Protein AF-A0A439SHM4-F1 (afdb_monomer_lite)

Structure (mmCIF, N/CA/C/O backbone):
data_AF-A0A439SHM4-F1
#
_entry.id   AF-A0A439SHM4-F1
#
loop_
_atom_site.group_PDB
_atom_site.id
_atom_site.type_symbol
_atom_site.label_atom_id
_atom_site.label_alt_id
_atom_site.label_comp_id
_atom_site.label_asym_id
_atom_site.label_entity_id
_atom_site.label_seq_id
_atom_site.pdbx_PDB_ins_code
_atom_site.Cartn_x
_atom_site.Cartn_y
_atom_site.Cartn_z
_atom_site.occupancy
_atom_site.B_iso_or_equiv
_atom_site.auth_seq_id
_atom_site.auth_comp_id
_atom_site.auth_asym_id
_atom_site.auth_atom_id
_atom_site.pdbx_PDB_model_num
ATOM 1 N N . MET A 1 1 ? 26.792 0.947 -48.846 1.00 44.12 1 MET A N 1
ATOM 2 C CA . MET A 1 1 ? 26.749 1.851 -47.678 1.00 44.12 1 MET A CA 1
ATOM 3 C C . MET A 1 1 ? 25.818 1.225 -46.656 1.00 44.12 1 MET A C 1
ATOM 5 O O . MET A 1 1 ? 24.611 1.336 -46.800 1.00 44.12 1 MET A O 1
ATOM 9 N N . SER A 1 2 ? 26.373 0.448 -45.722 1.00 41.44 2 SER A N 1
ATOM 10 C CA . SER A 1 2 ? 25.584 -0.212 -44.679 1.00 41.44 2 SER A CA 1
ATOM 11 C C . SER A 1 2 ? 25.346 0.798 -43.562 1.00 41.44 2 SER A C 1
ATOM 13 O O . SER A 1 2 ? 26.306 1.283 -42.965 1.00 41.44 2 SER A O 1
ATOM 15 N N . ALA A 1 3 ? 24.089 1.175 -43.340 1.00 49.94 3 ALA A N 1
ATOM 16 C CA . ALA A 1 3 ? 23.712 2.015 -42.217 1.00 49.94 3 ALA A CA 1
ATOM 17 C C . ALA A 1 3 ? 23.819 1.175 -40.942 1.00 49.94 3 ALA A C 1
ATOM 19 O O . ALA A 1 3 ? 22.955 0.355 -40.643 1.00 49.94 3 ALA A O 1
ATOM 20 N N . THR A 1 4 ? 24.905 1.362 -40.200 1.00 50.16 4 THR A N 1
ATOM 21 C CA . THR A 1 4 ? 25.053 0.832 -38.847 1.00 50.16 4 THR A CA 1
ATOM 22 C C . THR A 1 4 ? 24.069 1.582 -37.949 1.00 50.16 4 THR A C 1
ATOM 24 O O . THR A 1 4 ? 24.386 2.643 -37.413 1.00 50.16 4 THR A O 1
ATOM 27 N N . SER A 1 5 ? 22.836 1.084 -37.818 1.00 55.09 5 SER A N 1
ATOM 28 C CA . SER A 1 5 ? 21.914 1.583 -36.800 1.00 55.09 5 SER A CA 1
ATOM 29 C C . SER A 1 5 ? 22.498 1.231 -35.434 1.00 55.09 5 SER A C 1
ATOM 31 O O . SER A 1 5 ? 22.559 0.059 -35.062 1.00 55.09 5 SER A O 1
ATOM 33 N N . SER A 1 6 ? 22.963 2.242 -34.706 1.00 54.47 6 SER A N 1
ATOM 34 C CA . SER A 1 6 ? 23.377 2.114 -33.312 1.00 54.47 6 SER A CA 1
ATOM 35 C C . SER A 1 6 ? 22.202 1.567 -32.497 1.00 54.47 6 SER A C 1
ATOM 37 O O . SER A 1 6 ? 21.213 2.271 -32.281 1.00 54.47 6 SER A O 1
ATOM 39 N N . GLN A 1 7 ? 22.273 0.298 -32.084 1.00 58.78 7 GLN A N 1
ATOM 40 C CA . GLN A 1 7 ? 21.374 -0.226 -31.063 1.00 58.78 7 GLN A CA 1
ATOM 41 C C . GLN A 1 7 ? 21.678 0.520 -29.761 1.00 58.78 7 GLN A C 1
ATOM 43 O O . GLN A 1 7 ? 22.686 0.268 -29.103 1.00 58.78 7 GLN A O 1
ATOM 48 N N . LYS A 1 8 ? 20.807 1.460 -29.386 1.00 64.12 8 LYS A N 1
ATOM 49 C CA . LYS A 1 8 ? 20.754 1.974 -28.015 1.00 64.12 8 LYS A CA 1
ATOM 50 C C . LYS A 1 8 ? 20.432 0.779 -27.115 1.00 64.12 8 LYS A C 1
ATOM 52 O O . LYS A 1 8 ? 19.335 0.238 -27.210 1.00 64.12 8 LYS A O 1
ATOM 57 N N . GLY A 1 9 ? 21.401 0.342 -26.310 1.00 73.88 9 GLY A N 1
ATOM 58 C CA . GLY A 1 9 ? 21.221 -0.771 -25.378 1.00 73.88 9 GLY A CA 1
ATOM 59 C C . GLY A 1 9 ? 20.036 -0.524 -24.444 1.00 73.88 9 GLY A C 1
ATOM 60 O O . GLY A 1 9 ? 19.807 0.611 -24.018 1.00 73.88 9 GLY A O 1
ATOM 61 N N . ASP A 1 10 ? 19.272 -1.578 -24.161 1.00 86.12 10 ASP A N 1
ATOM 62 C CA . ASP A 1 10 ? 18.040 -1.467 -23.387 1.00 86.12 10 ASP A CA 1
ATOM 63 C C . ASP A 1 10 ? 18.306 -0.994 -21.953 1.00 86.12 10 ASP A C 1
ATOM 65 O O . ASP A 1 10 ? 19.144 -1.550 -21.228 1.00 86.12 10 ASP A O 1
ATOM 69 N N . THR A 1 11 ? 17.585 0.044 -21.520 1.00 95.94 11 THR A N 1
ATOM 70 C CA . THR A 1 11 ? 17.738 0.559 -20.155 1.00 95.94 11 THR A CA 1
ATOM 71 C C . THR A 1 11 ? 17.224 -0.471 -19.151 1.00 95.94 11 THR A C 1
ATOM 73 O O . THR A 1 11 ? 16.388 -1.318 -19.466 1.00 95.94 11 THR A O 1
ATOM 76 N N . HIS A 1 12 ? 17.723 -0.414 -17.916 1.00 95.88 12 HIS A N 1
ATOM 77 C CA . HIS A 1 12 ? 17.178 -1.242 -16.836 1.00 95.88 12 HIS A CA 1
ATOM 78 C C . HIS A 1 12 ? 15.693 -0.941 -16.599 1.00 95.88 12 HIS A C 1
ATOM 80 O O . HIS A 1 12 ? 14.894 -1.864 -16.546 1.00 95.88 12 HIS A O 1
ATOM 86 N N . MET A 1 13 ? 15.310 0.340 -16.616 1.00 96.25 13 MET A N 1
ATOM 87 C CA . MET A 1 13 ? 13.913 0.763 -16.482 1.00 96.25 13 MET A CA 1
ATOM 88 C C . MET A 1 13 ? 13.001 0.153 -17.556 1.00 96.25 13 MET A C 1
ATOM 90 O O . MET A 1 13 ? 11.890 -0.261 -17.248 1.00 96.25 13 MET A O 1
ATOM 94 N N . ARG A 1 14 ? 13.448 0.096 -18.819 1.00 96.38 14 ARG A N 1
ATOM 95 C CA . ARG A 1 14 ? 12.646 -0.505 -19.890 1.00 96.38 14 ARG A CA 1
ATOM 96 C C . ARG A 1 14 ? 12.456 -2.003 -19.667 1.00 96.38 14 ARG A C 1
ATOM 98 O O . ARG A 1 14 ? 11.324 -2.466 -19.743 1.00 96.38 14 ARG A O 1
ATOM 105 N N . ARG A 1 15 ? 13.529 -2.719 -19.321 1.00 96.88 15 ARG A N 1
ATOM 106 C CA . ARG A 1 15 ? 13.459 -4.148 -18.980 1.00 96.88 15 ARG A CA 1
ATOM 107 C C . ARG A 1 15 ? 12.500 -4.407 -17.814 1.00 96.88 15 ARG A C 1
ATOM 109 O O . ARG A 1 15 ? 11.608 -5.231 -17.944 1.00 96.88 15 ARG A O 1
ATOM 116 N N . GLU A 1 16 ? 12.604 -3.636 -16.733 1.00 97.19 16 GLU A N 1
ATOM 117 C CA . GLU A 1 16 ? 11.715 -3.748 -15.565 1.00 97.19 16 GLU A CA 1
ATOM 118 C C . GLU A 1 16 ? 10.236 -3.487 -15.908 1.00 97.19 16 GLU A C 1
ATOM 120 O O . GLU A 1 16 ? 9.351 -4.159 -15.384 1.00 97.19 16 GLU A O 1
ATOM 125 N N . ILE A 1 17 ? 9.945 -2.533 -16.802 1.00 96.94 17 ILE A N 1
ATOM 126 C CA . ILE A 1 17 ? 8.573 -2.263 -17.266 1.00 96.94 17 ILE A CA 1
ATOM 127 C C . ILE A 1 17 ? 8.037 -3.424 -18.108 1.00 96.94 17 ILE A C 1
ATOM 129 O O . ILE A 1 17 ? 6.883 -3.821 -17.946 1.00 96.94 17 ILE A O 1
ATOM 133 N N . GLU A 1 18 ? 8.860 -3.966 -19.004 1.00 97.81 18 GLU A N 1
ATOM 134 C CA . GLU A 1 18 ? 8.482 -5.092 -19.864 1.00 97.81 18 GLU A CA 1
ATOM 135 C C . GLU A 1 18 ? 8.227 -6.380 -19.053 1.00 97.81 18 GLU A C 1
ATOM 137 O O . GLU A 1 18 ? 7.423 -7.208 -19.474 1.00 97.81 18 GLU A O 1
ATOM 142 N N . GLU A 1 19 ? 8.804 -6.511 -17.852 1.00 98.25 19 GLU A N 1
ATOM 143 C CA . GLU A 1 19 ? 8.572 -7.630 -16.922 1.00 98.25 19 GLU A CA 1
ATOM 144 C C . GLU A 1 19 ? 7.238 -7.558 -16.145 1.00 98.25 19 GLU A C 1
ATOM 146 O O . GLU A 1 19 ? 6.808 -8.567 -15.571 1.00 98.25 19 GLU A O 1
ATOM 151 N N . ILE A 1 20 ? 6.554 -6.404 -16.111 1.00 98.31 20 ILE A N 1
ATOM 152 C CA . ILE A 1 20 ? 5.334 -6.194 -15.301 1.00 98.31 20 ILE A CA 1
ATOM 153 C C . ILE A 1 20 ? 4.247 -7.255 -15.554 1.00 98.31 20 ILE A C 1
ATOM 155 O O . ILE A 1 20 ? 3.694 -7.755 -14.567 1.00 98.31 20 ILE A O 1
ATOM 159 N N . PRO A 1 21 ? 3.907 -7.636 -16.803 1.00 98.50 21 PRO A N 1
ATOM 160 C CA . PRO A 1 21 ? 2.847 -8.613 -17.048 1.00 98.50 21 PRO A CA 1
ATOM 161 C C . PRO A 1 21 ? 3.153 -9.975 -16.420 1.00 98.50 21 PRO A C 1
ATOM 163 O O . PRO A 1 21 ? 2.302 -10.545 -15.738 1.00 98.50 21 PRO A O 1
ATOM 166 N N . GLU A 1 22 ? 4.382 -10.470 -16.579 1.00 98.56 22 GLU A N 1
ATOM 167 C CA . GLU A 1 22 ? 4.789 -11.757 -16.016 1.00 98.56 22 GLU A CA 1
ATOM 168 C C . GLU A 1 22 ? 4.887 -11.706 -14.490 1.00 98.56 22 GLU A C 1
ATOM 170 O O . GLU A 1 22 ? 4.452 -12.634 -13.810 1.00 98.56 22 GLU A O 1
ATOM 175 N N . ALA A 1 23 ? 5.424 -10.618 -13.928 1.00 97.88 23 ALA A N 1
ATOM 176 C CA . ALA A 1 23 ? 5.467 -10.421 -12.481 1.00 97.88 23 ALA A CA 1
ATOM 177 C C . ALA A 1 23 ? 4.058 -10.386 -11.870 1.00 97.88 23 ALA A C 1
ATOM 179 O O . ALA A 1 23 ? 3.821 -10.995 -10.825 1.00 97.88 23 ALA A O 1
ATOM 180 N N . THR A 1 24 ? 3.117 -9.729 -12.550 1.00 97.25 24 THR A N 1
ATOM 181 C CA . THR A 1 24 ? 1.712 -9.660 -12.135 1.00 97.25 24 THR A CA 1
ATOM 182 C C . THR A 1 24 ? 1.048 -11.033 -12.196 1.00 97.25 24 THR A C 1
ATOM 184 O O . THR A 1 24 ? 0.406 -11.431 -11.228 1.00 97.25 24 THR A O 1
ATOM 187 N N . ALA A 1 25 ? 1.242 -11.786 -13.284 1.00 97.62 25 ALA A N 1
ATOM 188 C CA . ALA A 1 25 ? 0.719 -13.146 -13.410 1.00 97.62 25 ALA A CA 1
ATOM 189 C C . ALA A 1 25 ? 1.250 -14.052 -12.289 1.00 97.62 25 ALA A C 1
ATOM 191 O O . ALA A 1 25 ? 0.464 -14.644 -11.556 1.00 97.62 25 ALA A O 1
ATOM 192 N N . ARG A 1 26 ? 2.572 -14.055 -12.056 1.00 97.44 26 ARG A N 1
ATOM 193 C CA . ARG A 1 26 ? 3.190 -14.821 -10.959 1.00 97.44 26 ARG A CA 1
ATOM 194 C C . ARG A 1 26 ? 2.599 -14.470 -9.593 1.00 97.44 26 ARG A C 1
ATOM 196 O O . ARG A 1 26 ? 2.366 -15.368 -8.785 1.00 97.44 26 ARG A O 1
ATOM 203 N N . LEU A 1 27 ? 2.364 -13.183 -9.324 1.00 96.38 27 LEU A N 1
ATOM 204 C CA . LEU A 1 27 ? 1.747 -12.742 -8.074 1.00 96.38 27 LEU A CA 1
ATOM 205 C C . LEU A 1 27 ? 0.322 -13.290 -7.937 1.00 96.38 27 LEU A C 1
ATOM 207 O O . LEU A 1 27 ? -0.008 -13.845 -6.890 1.00 96.38 27 LEU A O 1
ATOM 211 N N . LEU A 1 28 ? -0.510 -13.138 -8.968 1.00 95.19 28 LEU A N 1
ATOM 212 C CA . LEU A 1 28 ? -1.913 -13.556 -8.934 1.00 95.19 28 LEU A CA 1
ATOM 213 C C . LEU A 1 28 ? -2.052 -15.080 -8.837 1.00 95.19 28 LEU A C 1
ATOM 215 O O . LEU A 1 28 ? -2.802 -15.564 -7.988 1.00 95.19 28 LEU A O 1
ATOM 219 N N . ASP A 1 29 ? -1.273 -15.822 -9.623 1.00 96.25 29 ASP A N 1
ATOM 220 C CA . ASP A 1 29 ? -1.291 -17.287 -9.644 1.00 96.25 29 ASP A CA 1
ATOM 221 C C . ASP A 1 29 ? -0.772 -17.878 -8.324 1.00 96.25 29 ASP A C 1
ATOM 223 O O . ASP A 1 29 ? -1.288 -18.882 -7.832 1.00 96.25 29 ASP A O 1
ATOM 227 N N . GLY A 1 30 ? 0.239 -17.243 -7.719 1.00 97.19 30 GLY A N 1
ATOM 228 C CA . GLY A 1 30 ? 0.892 -17.736 -6.505 1.00 97.19 30 GLY A CA 1
ATOM 229 C C . GLY A 1 30 ? 0.246 -17.304 -5.187 1.00 97.19 30 GLY A C 1
ATOM 230 O O . GLY A 1 30 ? 0.515 -17.920 -4.155 1.00 97.19 30 GLY A O 1
ATOM 231 N N . SER A 1 31 ? -0.592 -16.260 -5.181 1.00 96.88 31 SER A N 1
ATOM 232 C CA . SER A 1 31 ? -1.021 -15.611 -3.927 1.00 96.88 31 SER A CA 1
ATOM 233 C C . SER A 1 31 ? -2.484 -15.840 -3.547 1.00 96.88 31 SER A C 1
ATOM 235 O O . SER A 1 31 ? -2.917 -15.350 -2.506 1.00 96.88 31 SER A O 1
ATOM 237 N N . ALA A 1 32 ? -3.260 -16.590 -4.335 1.00 94.38 32 ALA A N 1
ATOM 238 C CA . ALA A 1 32 ? -4.698 -16.759 -4.099 1.00 94.38 32 ALA A CA 1
ATOM 239 C C . ALA A 1 32 ? -5.026 -17.251 -2.675 1.00 94.38 32 ALA A C 1
ATOM 241 O O . ALA A 1 32 ? -5.897 -16.690 -2.006 1.00 94.38 32 ALA A O 1
ATOM 242 N N . ALA A 1 33 ? -4.294 -18.256 -2.181 1.00 96.19 33 ALA A N 1
ATOM 243 C CA . ALA A 1 33 ? -4.513 -18.813 -0.847 1.00 96.19 33 ALA A CA 1
ATOM 244 C C . ALA A 1 33 ? -4.216 -17.793 0.267 1.00 96.19 33 ALA A C 1
ATOM 246 O O . ALA A 1 33 ? -5.048 -17.582 1.148 1.00 96.19 33 ALA A O 1
ATOM 247 N N . VAL A 1 34 ? -3.064 -17.113 0.205 1.00 97.25 34 VAL A N 1
ATOM 248 C CA . VAL A 1 34 ? -2.668 -16.137 1.235 1.00 97.25 34 VAL A CA 1
ATOM 249 C C . VAL A 1 34 ? -3.554 -14.888 1.217 1.00 97.25 34 VAL A C 1
ATOM 251 O O . VAL A 1 34 ? -3.906 -14.376 2.277 1.00 97.25 34 VAL A O 1
ATOM 254 N N . LEU A 1 35 ? -3.980 -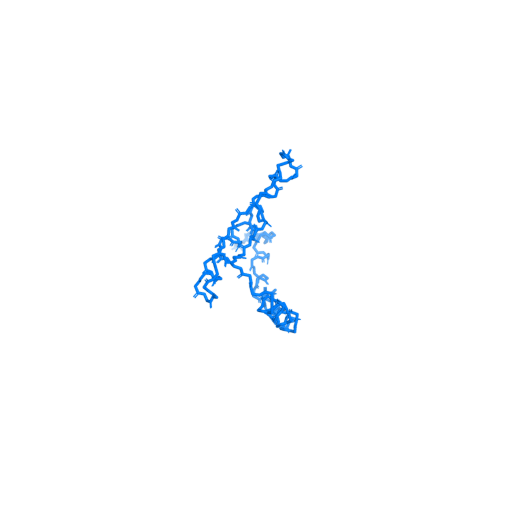14.425 0.038 1.00 95.50 35 LEU A N 1
ATOM 255 C CA . LEU A 1 35 ? -4.889 -13.282 -0.086 1.00 95.50 35 LEU A CA 1
ATOM 256 C C . LEU A 1 35 ? -6.296 -13.616 0.421 1.00 95.50 35 LEU A C 1
ATOM 258 O O . LEU A 1 35 ? -6.921 -12.783 1.077 1.00 95.50 35 LEU A O 1
ATOM 262 N N . THR A 1 36 ? -6.777 -14.837 0.172 1.00 96.25 36 THR A N 1
ATOM 263 C CA . THR A 1 36 ? -8.058 -15.316 0.717 1.00 96.25 36 THR A CA 1
ATOM 264 C C . THR A 1 36 ? -8.016 -15.358 2.242 1.00 96.25 36 THR A C 1
ATOM 266 O O . THR A 1 36 ? -8.940 -14.877 2.898 1.00 96.25 36 THR A O 1
ATOM 269 N N . GLU A 1 37 ? -6.922 -15.871 2.808 1.00 98.00 37 GLU A N 1
ATOM 270 C CA . GLU A 1 37 ? -6.726 -15.926 4.255 1.00 98.00 37 GLU A CA 1
ATOM 271 C C . GLU A 1 37 ? -6.681 -14.531 4.885 1.00 98.00 37 GLU A C 1
ATOM 273 O O . GLU A 1 37 ? -7.387 -14.261 5.857 1.00 98.00 37 GLU A O 1
ATOM 278 N N . ALA A 1 38 ? -5.916 -13.612 4.292 1.00 96.00 38 ALA A N 1
ATOM 279 C CA . ALA A 1 38 ? -5.854 -12.226 4.742 1.00 96.00 38 ALA A CA 1
ATOM 280 C C . ALA A 1 38 ? -7.234 -11.550 4.684 1.00 96.00 38 ALA A C 1
ATOM 282 O O . ALA A 1 38 ? -7.646 -10.890 5.638 1.00 96.00 38 ALA A O 1
ATOM 283 N N . GLY A 1 39 ? -7.983 -11.758 3.596 1.00 95.62 39 GLY A N 1
ATOM 284 C CA . GLY A 1 39 ? -9.342 -11.241 3.445 1.00 95.62 39 GLY A CA 1
ATOM 285 C C . GLY A 1 39 ? -10.307 -11.784 4.502 1.00 95.62 39 GLY A C 1
ATOM 286 O O . GLY A 1 39 ? -11.127 -11.025 5.025 1.00 95.62 39 GLY A O 1
ATOM 287 N N . ARG A 1 40 ? -10.195 -13.071 4.861 1.00 97.75 40 ARG A N 1
ATOM 288 C CA . ARG A 1 40 ? -10.966 -13.662 5.964 1.00 97.75 40 ARG A CA 1
ATOM 289 C C . ARG A 1 40 ? -10.609 -13.007 7.296 1.00 97.75 40 ARG A C 1
ATOM 291 O O . ARG A 1 40 ? -11.515 -12.539 7.978 1.00 97.75 40 ARG A O 1
ATOM 298 N N . GLY A 1 41 ? -9.321 -12.899 7.619 1.00 97.62 41 GLY A N 1
ATOM 299 C CA . GLY A 1 41 ? -8.870 -12.281 8.869 1.00 97.62 41 GLY A CA 1
ATOM 300 C C . GLY A 1 41 ? -9.313 -10.821 9.011 1.00 97.62 41 GLY A C 1
ATOM 301 O O . GLY A 1 41 ? -9.746 -10.407 10.084 1.00 97.62 41 GLY A O 1
ATOM 302 N N . ILE A 1 42 ? -9.286 -10.045 7.921 1.00 95.38 42 ILE A N 1
ATOM 303 C CA . ILE A 1 42 ? -9.802 -8.667 7.911 1.00 95.38 42 ILE A CA 1
ATOM 304 C C . ILE A 1 42 ? -11.309 -8.651 8.187 1.00 95.38 42 ILE A C 1
ATOM 306 O O . ILE A 1 42 ? -11.769 -7.855 9.000 1.00 95.38 42 ILE A O 1
ATOM 310 N N . ARG A 1 43 ? -12.079 -9.540 7.547 1.00 95.56 43 ARG A N 1
ATOM 311 C CA . ARG A 1 43 ? -13.534 -9.618 7.738 1.00 95.56 43 ARG A CA 1
ATOM 312 C C . ARG A 1 43 ? -13.910 -10.022 9.161 1.00 95.56 43 ARG A C 1
ATOM 314 O O . ARG A 1 43 ? -14.806 -9.421 9.736 1.00 95.56 43 ARG A O 1
ATOM 321 N N . GLU A 1 44 ? -13.229 -11.015 9.726 1.00 97.88 44 GLU A N 1
ATOM 322 C CA . GLU A 1 44 ? -13.450 -11.472 11.105 1.00 97.88 44 GLU A CA 1
ATOM 323 C C . GLU A 1 44 ? -13.100 -10.394 12.133 1.00 97.88 44 GLU A C 1
ATOM 325 O O . GLU A 1 44 ? -13.731 -10.310 13.185 1.00 97.88 44 GLU A O 1
ATOM 330 N N . ARG A 1 45 ? -12.106 -9.548 11.831 1.00 97.31 45 ARG A N 1
ATOM 331 C CA . ARG A 1 45 ? -11.705 -8.448 12.711 1.00 97.31 45 ARG A CA 1
ATOM 332 C C . ARG A 1 45 ? -12.711 -7.295 12.743 1.00 97.31 45 ARG A C 1
ATOM 334 O O . ARG A 1 45 ? -12.679 -6.543 13.722 1.00 97.31 45 ARG A O 1
ATOM 341 N N . ASP A 1 46 ? -13.522 -7.163 11.692 1.00 96.19 46 ASP A N 1
ATOM 342 C CA . ASP A 1 46 ? -14.512 -6.102 11.463 1.00 96.19 46 ASP A CA 1
ATOM 343 C C . ASP A 1 46 ? -13.972 -4.690 11.783 1.00 96.19 46 ASP A C 1
ATOM 345 O O . ASP A 1 46 ? -14.397 -4.037 12.741 1.00 96.19 46 ASP A O 1
ATOM 349 N N . PRO A 1 47 ? -12.929 -4.226 11.065 1.00 96.44 47 PRO A N 1
ATOM 350 C CA . PRO A 1 47 ? -12.301 -2.948 11.362 1.00 96.44 47 PRO A CA 1
ATOM 351 C C . PRO A 1 47 ? -13.198 -1.777 10.950 1.00 96.44 47 PRO A C 1
ATOM 353 O O . PRO A 1 47 ? -13.828 -1.796 9.900 1.00 96.44 47 PRO A O 1
ATOM 356 N N . GLN A 1 48 ? -13.165 -0.694 11.729 1.00 95.31 48 GLN A N 1
ATOM 357 C CA . GLN A 1 48 ? -13.889 0.538 11.387 1.00 95.31 48 GLN A CA 1
ATOM 358 C C . GLN A 1 48 ? -13.223 1.330 10.247 1.00 95.31 48 GLN A C 1
ATOM 360 O O . GLN A 1 48 ? -13.878 2.127 9.579 1.00 95.31 48 GLN A O 1
ATOM 365 N N . PHE A 1 49 ? -11.917 1.144 10.041 1.00 95.88 49 PHE A N 1
ATOM 366 C CA . PHE A 1 49 ? -11.122 1.793 8.999 1.00 95.88 49 PHE A CA 1
ATOM 367 C C . PHE A 1 49 ? -9.818 1.021 8.760 1.00 95.88 49 PHE A C 1
ATOM 369 O O . PHE A 1 49 ? -9.422 0.171 9.561 1.00 95.88 49 PHE A O 1
ATOM 376 N N . VAL A 1 50 ? -9.127 1.346 7.668 1.00 96.81 50 VAL A N 1
ATOM 377 C CA . VAL A 1 50 ? -7.793 0.826 7.339 1.00 96.81 50 VAL A CA 1
ATOM 378 C C . VAL A 1 50 ? -6.772 1.960 7.398 1.00 96.81 50 VAL A C 1
ATOM 380 O O . VAL A 1 50 ? -7.062 3.101 7.038 1.00 96.81 50 VAL A O 1
ATOM 383 N N . VAL A 1 51 ? -5.552 1.648 7.835 1.00 96.31 51 VAL A N 1
ATOM 384 C CA . VAL A 1 51 ? -4.414 2.570 7.764 1.00 96.31 51 VAL A CA 1
ATOM 385 C C . VAL A 1 51 ? -3.338 1.972 6.873 1.00 96.31 51 VAL A C 1
ATOM 387 O O . VAL A 1 51 ? -2.901 0.846 7.101 1.00 96.31 51 VAL A O 1
ATOM 390 N N . THR A 1 52 ? -2.879 2.734 5.885 1.00 97.38 52 THR A N 1
ATOM 391 C CA . THR A 1 52 ? -1.695 2.397 5.090 1.00 97.38 52 THR A CA 1
ATOM 392 C C . THR A 1 52 ? -0.476 3.147 5.610 1.00 97.38 52 THR A C 1
ATOM 394 O O . THR A 1 52 ? -0.569 4.320 5.970 1.00 97.38 52 THR A O 1
ATOM 397 N N . VAL A 1 53 ? 0.685 2.485 5.617 1.00 96.88 53 VAL A N 1
ATOM 398 C CA . VAL A 1 53 ? 1.965 3.089 6.013 1.00 96.88 53 VAL A CA 1
ATOM 399 C C . VAL A 1 53 ? 2.985 2.878 4.902 1.00 96.88 53 VAL A C 1
ATOM 401 O O . VAL A 1 53 ? 3.439 1.757 4.681 1.00 96.88 53 VAL A O 1
ATOM 404 N N . ALA A 1 54 ? 3.337 3.944 4.184 1.00 96.62 54 ALA A N 1
ATOM 405 C CA . ALA A 1 54 ? 4.205 3.867 3.009 1.00 96.62 54 ALA A CA 1
ATOM 406 C C . ALA A 1 54 ? 4.973 5.179 2.757 1.00 96.62 54 ALA A C 1
ATOM 408 O O . ALA A 1 54 ? 4.701 6.209 3.368 1.00 96.62 54 ALA A O 1
ATOM 409 N N . ARG A 1 55 ? 5.974 5.145 1.864 1.00 96.81 55 ARG A N 1
ATOM 410 C CA . ARG A 1 55 ? 6.695 6.336 1.373 1.00 96.81 55 ARG A CA 1
ATOM 411 C C . ARG A 1 55 ? 7.050 6.191 -0.105 1.00 96.81 55 ARG A C 1
ATOM 413 O O . ARG A 1 55 ? 7.298 5.082 -0.572 1.00 96.81 55 ARG A O 1
ATOM 420 N N . GLY A 1 56 ? 7.170 7.311 -0.817 1.00 94.88 56 GLY A N 1
ATOM 421 C CA . GLY A 1 56 ? 7.604 7.318 -2.219 1.00 94.88 56 GLY A CA 1
ATOM 422 C C . GLY A 1 56 ? 6.636 6.563 -3.136 1.00 94.88 56 GLY A C 1
ATOM 423 O O . GLY A 1 56 ? 5.425 6.675 -2.978 1.00 94.88 56 GLY A O 1
ATOM 424 N N . SER A 1 57 ? 7.156 5.766 -4.075 1.00 96.19 57 SER A N 1
ATOM 425 C CA . SER A 1 57 ? 6.332 5.002 -5.027 1.00 96.19 57 SER A CA 1
ATOM 426 C C . SER A 1 57 ? 5.338 4.050 -4.350 1.00 96.19 57 SER A C 1
ATOM 428 O O . SER A 1 57 ? 4.227 3.877 -4.846 1.00 96.19 57 SER A O 1
ATOM 430 N N . SER A 1 58 ? 5.680 3.487 -3.189 1.00 97.25 58 SER A N 1
ATOM 431 C CA . SER A 1 58 ? 4.753 2.652 -2.418 1.00 97.25 58 SER A CA 1
ATOM 432 C C . SER A 1 58 ? 3.570 3.448 -1.861 1.00 97.25 58 SER A C 1
ATOM 434 O O . SER A 1 58 ? 2.482 2.900 -1.735 1.00 97.25 58 SER A O 1
ATOM 436 N N . ASP A 1 59 ? 3.751 4.735 -1.558 1.00 97.12 59 ASP A N 1
ATOM 437 C CA . ASP A 1 59 ? 2.659 5.596 -1.082 1.00 97.12 59 ASP A CA 1
ATOM 438 C C . ASP A 1 59 ? 1.714 6.000 -2.226 1.00 97.12 59 ASP A C 1
ATOM 440 O O . ASP A 1 59 ? 0.502 6.115 -2.042 1.00 97.12 59 ASP A O 1
ATOM 444 N N . HIS A 1 60 ? 2.229 6.083 -3.459 1.00 97.31 60 HIS A N 1
ATOM 445 C CA . HIS A 1 60 ? 1.371 6.183 -4.644 1.00 97.31 60 HIS A CA 1
ATOM 446 C C . HIS A 1 60 ? 0.509 4.922 -4.824 1.00 97.31 60 HIS A C 1
ATOM 448 O O . HIS A 1 60 ? -0.687 5.028 -5.096 1.00 97.31 60 HIS A O 1
ATOM 454 N N . ALA A 1 61 ? 1.075 3.729 -4.609 1.00 97.75 61 ALA A N 1
ATOM 455 C CA . ALA A 1 61 ? 0.304 2.484 -4.626 1.00 97.75 61 ALA A CA 1
ATOM 456 C C . ALA A 1 61 ? -0.726 2.423 -3.479 1.00 97.75 61 ALA A C 1
ATOM 458 O O . ALA A 1 61 ? -1.866 2.014 -3.697 1.00 97.75 61 ALA A O 1
ATOM 459 N N . ALA A 1 62 ? -0.366 2.890 -2.279 1.00 98.06 62 ALA A N 1
ATOM 460 C CA . ALA A 1 62 ? -1.291 2.999 -1.151 1.00 98.06 62 ALA A CA 1
ATOM 461 C C . ALA A 1 62 ? -2.450 3.967 -1.442 1.00 98.06 62 ALA A C 1
ATOM 463 O O . ALA A 1 62 ? -3.594 3.688 -1.090 1.00 98.06 62 ALA A O 1
ATOM 464 N N . THR A 1 63 ? -2.184 5.061 -2.159 1.00 98.00 63 THR A N 1
ATOM 465 C CA . THR A 1 63 ? -3.224 5.999 -2.606 1.00 98.00 63 THR A CA 1
ATOM 466 C C . THR A 1 63 ? -4.207 5.331 -3.565 1.00 98.00 63 THR A C 1
ATOM 468 O O . THR A 1 63 ? -5.413 5.497 -3.413 1.00 98.00 63 THR A O 1
ATOM 471 N N . PHE A 1 64 ? -3.72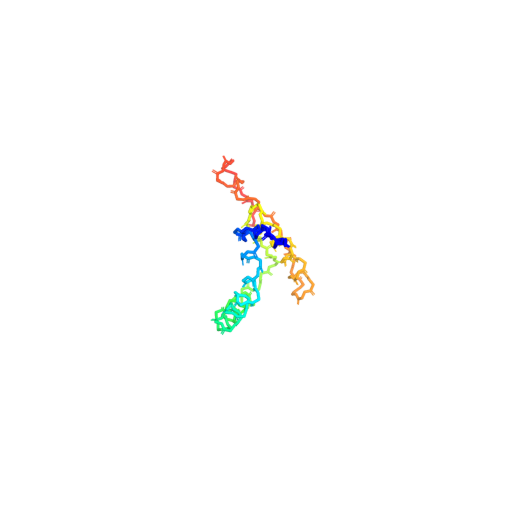8 4.522 -4.515 1.00 98.12 64 PHE A N 1
ATOM 472 C CA . PHE A 1 64 ? -4.618 3.702 -5.343 1.00 98.12 64 PHE A CA 1
ATOM 473 C C . PHE A 1 64 ? -5.439 2.722 -4.487 1.00 98.12 64 PHE A C 1
ATOM 475 O O . PHE A 1 64 ? -6.657 2.625 -4.645 1.00 98.12 64 PHE A O 1
ATOM 482 N N . MET A 1 65 ? -4.790 2.041 -3.537 1.00 97.50 65 MET A N 1
ATOM 483 C CA . MET A 1 65 ? -5.442 1.085 -2.640 1.00 97.50 65 MET A CA 1
ATOM 484 C C . MET A 1 65 ? -6.538 1.731 -1.784 1.00 97.50 65 MET A C 1
ATOM 486 O O . MET A 1 65 ? -7.579 1.109 -1.596 1.00 97.50 65 MET A O 1
ATOM 490 N N . LYS A 1 66 ? -6.356 2.977 -1.325 1.00 98.38 66 LYS A N 1
ATOM 491 C CA . LYS A 1 66 ? -7.396 3.753 -0.628 1.00 98.38 66 LYS A CA 1
ATOM 492 C C . LYS A 1 66 ? -8.694 3.779 -1.430 1.00 98.38 66 LYS A C 1
ATOM 494 O O . LYS A 1 66 ? -9.730 3.393 -0.902 1.00 98.38 66 LYS A O 1
ATOM 499 N N . TYR A 1 67 ? -8.631 4.173 -2.702 1.00 98.50 67 TYR A N 1
ATOM 500 C CA . TYR A 1 67 ? -9.825 4.230 -3.546 1.00 98.50 67 TYR A CA 1
ATOM 501 C C . TYR A 1 67 ? -10.423 2.847 -3.781 1.00 98.50 67 TYR A C 1
ATOM 503 O O . TYR A 1 67 ? -11.636 2.695 -3.688 1.00 98.50 67 TYR A O 1
ATOM 511 N N . ALA A 1 68 ? -9.593 1.836 -4.047 1.00 98.19 68 ALA A N 1
ATOM 512 C CA . ALA A 1 68 ? -10.081 0.474 -4.233 1.00 98.19 68 ALA A CA 1
ATOM 513 C C . ALA A 1 68 ? -10.854 -0.015 -2.996 1.00 98.19 68 ALA A C 1
ATOM 515 O O . ALA A 1 68 ? -11.995 -0.449 -3.119 1.00 98.19 68 ALA A O 1
ATOM 516 N N . VAL A 1 69 ? -10.277 0.129 -1.800 1.00 97.50 69 VAL A N 1
ATOM 517 C CA . VAL A 1 69 ? -10.893 -0.306 -0.538 1.00 97.50 69 VAL A CA 1
ATOM 518 C C . VAL A 1 69 ? -12.157 0.494 -0.219 1.00 97.50 69 VAL A C 1
ATOM 520 O O . VAL A 1 69 ? -13.181 -0.106 0.107 1.00 97.50 69 VAL A O 1
ATOM 523 N N . GLU A 1 70 ? -12.127 1.820 -0.356 1.00 98.00 70 GLU A N 1
ATOM 524 C CA . GLU A 1 70 ? -13.297 2.667 -0.094 1.00 98.00 70 GLU A CA 1
ATOM 525 C C . GLU A 1 70 ? -14.460 2.327 -1.035 1.00 98.00 70 GLU A C 1
ATOM 527 O O . GLU A 1 70 ? -15.602 2.236 -0.588 1.00 98.00 70 GLU A O 1
ATOM 532 N N . LEU A 1 71 ? -14.174 2.064 -2.314 1.00 98.44 71 LEU A N 1
ATOM 533 C CA . LEU A 1 71 ? -15.190 1.731 -3.314 1.00 98.44 71 LEU A CA 1
ATOM 534 C C . LEU A 1 71 ? -15.752 0.316 -3.151 1.00 98.44 71 LEU A C 1
ATOM 536 O O . LEU A 1 71 ? -16.953 0.120 -3.324 1.00 98.44 71 LEU A O 1
ATOM 540 N N . THR A 1 72 ? -14.909 -0.681 -2.865 1.00 97.31 72 THR A N 1
ATOM 541 C CA . THR A 1 72 ? -15.338 -2.090 -2.902 1.00 97.31 72 THR A CA 1
ATOM 542 C C . THR A 1 72 ? -15.685 -2.667 -1.538 1.00 97.31 72 THR A C 1
ATOM 544 O O . THR A 1 72 ? -16.463 -3.613 -1.462 1.00 97.31 72 THR A O 1
ATOM 547 N N . ALA A 1 73 ? -15.085 -2.147 -0.467 1.00 95.19 73 ALA A N 1
ATOM 548 C CA . ALA A 1 73 ? -15.287 -2.636 0.895 1.00 95.19 73 ALA A CA 1
ATOM 549 C C . ALA A 1 73 ? -16.012 -1.624 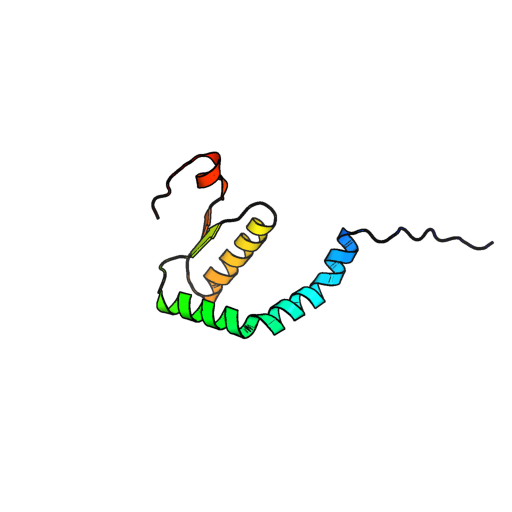1.796 1.00 95.19 73 ALA A C 1
ATOM 551 O O . ALA A 1 73 ? -16.415 -1.993 2.895 1.00 95.19 73 ALA A O 1
ATOM 552 N N . GLY A 1 74 ? -16.183 -0.370 1.358 1.00 96.31 74 GLY A N 1
ATOM 553 C CA . GLY A 1 74 ? -16.867 0.667 2.139 1.00 96.31 74 GLY A CA 1
ATOM 554 C C . GLY A 1 74 ? -16.110 1.103 3.398 1.00 96.31 74 GLY A C 1
ATOM 555 O O . GLY A 1 74 ? -16.695 1.738 4.273 1.00 96.31 74 GLY A O 1
ATOM 556 N N . LEU A 1 75 ? -14.823 0.761 3.506 1.00 97.06 75 LEU A N 1
ATOM 557 C CA . LEU A 1 75 ? -13.980 1.100 4.649 1.00 97.06 75 LEU A CA 1
ATOM 558 C C . LEU A 1 75 ? -13.177 2.360 4.353 1.00 97.06 75 LEU A C 1
ATOM 560 O O . LEU A 1 75 ? -12.453 2.411 3.361 1.00 97.06 75 LEU A O 1
ATOM 564 N N . ALA A 1 76 ? -13.261 3.350 5.242 1.00 97.44 76 ALA A N 1
ATOM 565 C CA . ALA A 1 76 ? -12.415 4.534 5.165 1.00 97.44 76 ALA A CA 1
ATOM 566 C C . ALA A 1 76 ? -10.931 4.144 5.259 1.00 97.44 76 ALA A C 1
ATOM 568 O O . ALA A 1 76 ? -10.565 3.287 6.069 1.00 97.44 76 ALA A O 1
ATOM 569 N N . VAL A 1 77 ? -10.072 4.798 4.468 1.00 98.06 77 VAL A N 1
ATOM 570 C CA . VAL A 1 77 ? -8.621 4.565 4.513 1.00 98.06 77 VAL A CA 1
ATOM 571 C C . VAL A 1 77 ? -7.851 5.850 4.805 1.00 98.06 77 VAL A C 1
ATOM 573 O O . VAL A 1 77 ? -7.970 6.853 4.091 1.00 98.06 77 VAL A O 1
ATOM 576 N N . ALA A 1 78 ? -7.011 5.801 5.839 1.00 96.00 78 ALA A N 1
ATOM 577 C CA . ALA A 1 78 ? -6.047 6.846 6.170 1.00 96.00 78 ALA A CA 1
ATOM 578 C C . ALA A 1 78 ? -4.631 6.442 5.725 1.00 96.00 78 ALA A C 1
ATOM 580 O O . ALA A 1 78 ? -4.234 5.293 5.905 1.00 96.00 78 ALA A O 1
ATOM 581 N N . SER A 1 79 ? -3.848 7.386 5.190 1.00 95.25 79 SER A N 1
ATOM 582 C CA . SER A 1 79 ? -2.415 7.174 4.930 1.00 95.25 79 SER A CA 1
ATOM 583 C C . SER A 1 79 ? -1.570 7.863 5.997 1.00 95.25 79 SER A C 1
ATOM 585 O O . SER A 1 79 ? -1.801 9.028 6.329 1.00 95.25 79 SER A O 1
ATOM 587 N N . VAL A 1 80 ? -0.596 7.137 6.544 1.00 95.75 80 VAL A N 1
ATOM 588 C CA . VAL A 1 80 ? 0.327 7.616 7.574 1.00 95.75 80 VAL A CA 1
ATOM 589 C C . VAL A 1 80 ? 1.762 7.443 7.092 1.00 95.75 80 VAL A C 1
ATOM 591 O O . VAL A 1 80 ? 2.217 6.338 6.806 1.00 95.75 80 VAL A O 1
ATOM 594 N N . GLY A 1 81 ? 2.518 8.540 7.063 1.00 95.31 81 GLY A N 1
ATOM 595 C CA . GLY A 1 81 ? 3.937 8.491 6.722 1.00 95.31 81 GLY A CA 1
ATOM 596 C C . GLY A 1 81 ? 4.760 7.755 7.795 1.00 95.31 81 GLY A C 1
ATOM 597 O O . GLY A 1 81 ? 4.633 8.072 8.981 1.00 95.31 81 GLY A 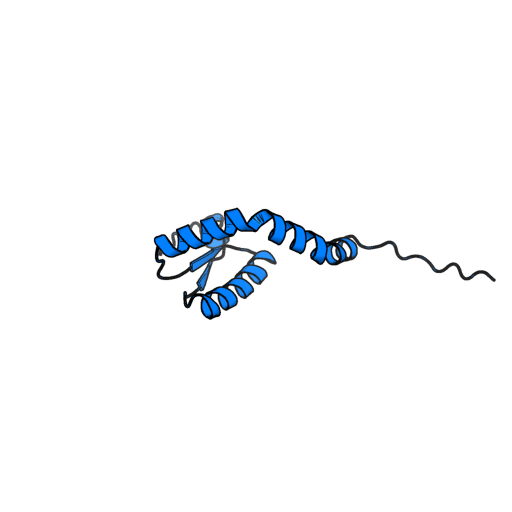O 1
ATOM 598 N N . PRO A 1 82 ? 5.672 6.834 7.426 1.00 95.44 82 PRO A N 1
ATOM 599 C CA . PRO A 1 82 ? 6.478 6.079 8.391 1.00 95.44 82 PRO A CA 1
ATOM 600 C C . PRO A 1 82 ? 7.401 6.970 9.238 1.00 95.44 82 PRO A C 1
ATOM 602 O O . PRO A 1 82 ? 7.752 6.605 10.360 1.00 95.44 82 PRO A O 1
ATOM 605 N N . SER A 1 83 ? 7.771 8.155 8.734 1.00 95.44 83 SER A N 1
ATOM 606 C CA . SER A 1 83 ? 8.610 9.132 9.441 1.00 95.44 83 SER A CA 1
ATOM 607 C C . SER A 1 83 ? 7.975 9.681 10.718 1.00 95.44 83 SER A C 1
ATOM 609 O O . SER A 1 83 ? 8.710 10.075 11.621 1.00 95.44 83 SER A O 1
ATOM 611 N N . ILE A 1 84 ? 6.641 9.678 10.830 1.00 95.62 84 ILE A N 1
ATOM 612 C CA . ILE A 1 84 ? 5.919 10.142 12.025 1.00 95.62 84 ILE A CA 1
ATOM 613 C C . ILE A 1 84 ? 6.395 9.392 13.271 1.00 95.62 84 ILE A C 1
ATOM 615 O O . ILE A 1 84 ? 6.730 10.015 14.277 1.00 95.62 84 ILE A O 1
ATOM 619 N N . ALA A 1 85 ? 6.502 8.067 13.178 1.00 94.00 85 ALA A N 1
ATOM 620 C CA . ALA A 1 85 ? 7.023 7.251 14.264 1.00 94.00 85 ALA A CA 1
ATOM 621 C C . ALA A 1 85 ? 8.560 7.202 14.262 1.00 94.00 85 ALA A C 1
ATOM 623 O O . ALA A 1 85 ? 9.168 7.322 15.322 1.00 94.00 85 ALA A O 1
ATOM 624 N N . SER A 1 86 ? 9.198 7.036 13.096 1.00 94.31 86 SER A N 1
ATOM 625 C CA . SER A 1 86 ? 10.633 6.708 13.040 1.00 94.31 86 SER A CA 1
ATOM 626 C C . SER A 1 86 ? 11.584 7.899 13.167 1.00 94.31 86 SER A C 1
ATOM 628 O O . SER A 1 86 ? 12.672 7.737 13.709 1.00 94.31 86 SER A O 1
ATOM 630 N N . ILE A 1 87 ? 11.199 9.081 12.679 1.00 96.69 87 ILE A N 1
ATOM 631 C CA . ILE A 1 87 ? 12.027 10.298 12.722 1.00 96.69 87 ILE A CA 1
ATOM 632 C C . ILE A 1 87 ? 11.530 11.241 13.809 1.00 96.69 87 ILE A C 1
ATOM 634 O O . ILE A 1 87 ? 12.320 11.768 14.586 1.00 96.69 87 ILE A O 1
ATOM 638 N N . TYR A 1 88 ? 10.216 11.449 13.871 1.00 96.62 88 TYR A N 1
ATOM 639 C CA . TYR A 1 88 ? 9.625 12.423 14.785 1.00 96.62 88 TYR A CA 1
ATOM 640 C C . TYR A 1 88 ? 9.245 11.827 16.146 1.00 96.62 88 TYR A C 1
ATOM 642 O O . TYR A 1 88 ? 8.925 12.579 17.063 1.00 96.62 88 TYR A O 1
ATOM 650 N N . GLY A 1 89 ? 9.271 10.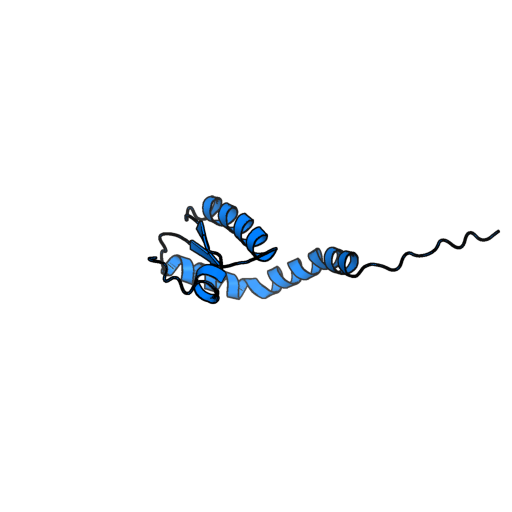496 16.301 1.00 95.75 89 GLY A N 1
ATOM 651 C CA . GLY A 1 89 ? 8.955 9.822 17.566 1.00 95.75 89 GLY A CA 1
ATOM 652 C C . GLY A 1 89 ? 7.524 10.060 18.062 1.00 95.75 89 GLY A C 1
ATOM 653 O O . GLY A 1 89 ? 7.239 9.873 19.247 1.00 95.75 89 GLY A O 1
ATOM 654 N N . ALA A 1 90 ? 6.618 10.501 17.186 1.00 96.88 90 ALA A N 1
ATOM 655 C CA . ALA A 1 90 ? 5.263 10.859 17.564 1.00 96.88 90 ALA A CA 1
ATOM 656 C C . ALA A 1 90 ? 4.408 9.602 17.774 1.00 96.88 90 ALA A C 1
ATOM 658 O O . ALA A 1 90 ? 4.369 8.700 16.935 1.00 96.88 90 ALA A O 1
ATOM 659 N N . LYS A 1 91 ? 3.678 9.560 18.894 1.00 93.88 91 LYS A N 1
ATOM 660 C CA . LYS A 1 91 ? 2.700 8.506 19.191 1.00 93.88 91 LYS A CA 1
ATOM 661 C C . LYS A 1 91 ? 1.322 8.935 18.695 1.00 93.88 91 LYS A C 1
ATOM 663 O O . LYS A 1 91 ? 0.716 9.839 19.271 1.00 93.88 91 LYS A O 1
ATOM 668 N N . LEU A 1 92 ? 0.840 8.294 17.632 1.00 89.88 92 LEU A N 1
ATOM 669 C CA . LEU A 1 92 ? -0.509 8.524 17.114 1.00 89.88 92 LEU A CA 1
ATOM 670 C C . LEU A 1 92 ? -1.561 7.936 18.063 1.00 89.88 92 LEU A C 1
ATOM 672 O O . LEU A 1 92 ? -1.348 6.884 18.662 1.00 89.88 92 LEU A O 1
ATOM 676 N N . LYS A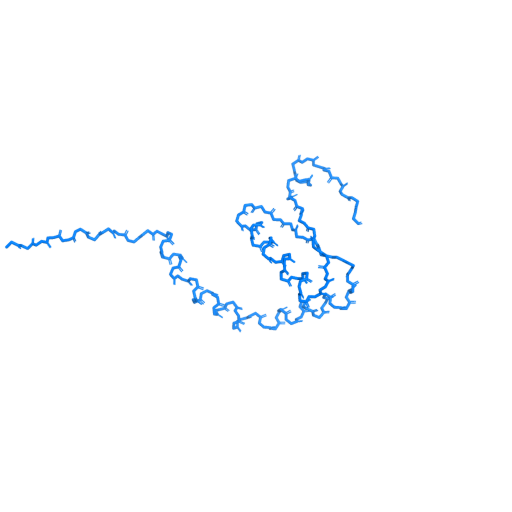 1 93 ? -2.691 8.634 18.195 1.00 88.75 93 LYS A N 1
ATOM 677 C CA . LYS A 1 93 ? -3.876 8.159 18.918 1.00 88.75 93 LYS A CA 1
ATOM 678 C C . LYS A 1 93 ? -4.825 7.562 17.876 1.00 88.75 93 LYS A C 1
ATOM 680 O O . LYS A 1 93 ? -5.436 8.331 17.138 1.00 88.75 93 LYS A O 1
ATOM 685 N N . LEU A 1 94 ? -4.854 6.233 17.778 1.00 81.69 94 LEU A N 1
ATOM 686 C CA . LEU A 1 94 ? -5.627 5.450 16.805 1.00 81.69 94 LEU A CA 1
ATOM 687 C C . LEU A 1 94 ? -6.589 4.506 17.522 1.00 81.69 94 LEU A C 1
ATOM 689 O O . LEU A 1 94 ? -6.221 4.055 18.632 1.00 81.69 94 LEU A O 1
#

Foldseek 3Di:
DDPPDPPPPDDPVNVVVVCVVVVVVCCVVVCPVVVVVVVVVCVVVVDQAEEAEDDDPVVVVVVVVQVVCCVPVVHHYHYDYPCCCVVVVHDDDD

Sequence (94 aa):
MSATSSQKGDTHMRREIEEIPEATARLLDGSAAVLTEAGRGIRERDPQFVVTVARGSSDHAATFMKYAVELTAGLAVASVGPSIASIYGAKLKL

pLDDT: mean 92.26, std 12.8, range [41.44, 98.56]

Secondary structure (DSSP, 8-state):
--------PPPHHHHHHHTHHHHHHHHHHHHHHHHHHHHHHHHHH--SEEEEE--THHHHHHHHHHHHHHHHH--EEEEE-THHHHTT------

Radius of gyration: 20.35 Å; chains: 1; bounding box: 44×31×67 Å